Protein AF-L8G9B5-F1 (afdb_monomer)

Radius of gyration: 18.02 Å; Cα contacts (8 Å, |Δi|>4): 176; chains: 1; bounding box: 50×33×43 Å

pLDDT: mean 83.53, std 11.85, range [49.53, 98.12]

Sequence (152 aa):
MSAIGAAGLQLYNYGQTVSMVFFTDSWKPTSFYDRVKENRTIGVHTLVLLDIKVKEQSLENMARGRLIYEPPRYMTVGQCAEQMLESEEIRGEGAYGPESLAVGAARVGARGETLVLLGRRTHELEHVFVREFALDRGRWDEVWKRDYEGKT

InterPro domains:
  IPR004551 Diphthine synthase [PTHR10882] (1-117)
  IPR004551 Diphthine synthase [TIGR00522] (1-115)
  IPR014776 Tetrapyrrole methylase, subdomain 2 [G3DSA:3.30.950.10] (1-117)
  IPR035996 Tetrapyrrole methylase superfamily [SSF53790] (2-117)

Organism: Pseudogymnoascus destructans (strain ATCC MYA-4855 / 20631-21) (NCBI:txid658429)

Foldseek 3Di:
DPLCCVVVDDPVQEFDEEEDEDDDPVDQDLPVLVRLLVSVVVPGDYHYHYDKDDQDDPPVCVVVVHSDGDHIDTDFPVSVVVSVQVSCVVVVPCSDHQQDWDWGWDPRPDPPTDIDIHHQEDDVVRLVVVLVVDPDNVVSVVCCVVRYPPDD

Secondary structure (DSSP, 8-state):
--GGGGGS--GGGB---EEE---BTTB---HHHHHHHHHHHTT-B--EEEPEE-SPBPHHHHHTT---BPPPEE--HHHHHHHHHHHHHHH-S-S--TT--EEEEESTTSTT-EEEEE-S---HHHHHHHHHH-S-HHHHHHHHHHHTTT--

Mean predicted aligned error: 9.1 Å

Solvent-accessible surface area (backbone atoms only — not comparable to full-atom values): 9285 Å² total; per-residue (Å²): 123,70,66,65,43,78,73,74,51,64,69,88,46,49,44,67,70,40,64,47,70,83,69,50,100,91,46,75,86,57,78,46,51,61,49,49,32,52,21,51,75,76,72,27,42,65,53,72,44,68,34,73,47,68,68,47,55,48,73,68,32,55,76,68,72,43,95,52,60,45,78,71,43,69,59,48,63,66,61,52,51,52,52,46,50,52,42,39,71,73,66,66,76,74,69,64,54,92,68,43,71,46,75,40,77,40,58,74,91,46,101,73,47,44,78,43,84,44,52,52,64,70,54,72,70,54,50,58,54,51,48,75,72,41,95,50,47,68,62,48,50,52,50,38,58,74,64,34,62,93,48,128

Structure (mmCIF, N/CA/C/O backbone):
data_AF-L8G9B5-F1
#
_entry.id   AF-L8G9B5-F1
#
loop_
_atom_site.group_PDB
_atom_site.id
_atom_site.type_symb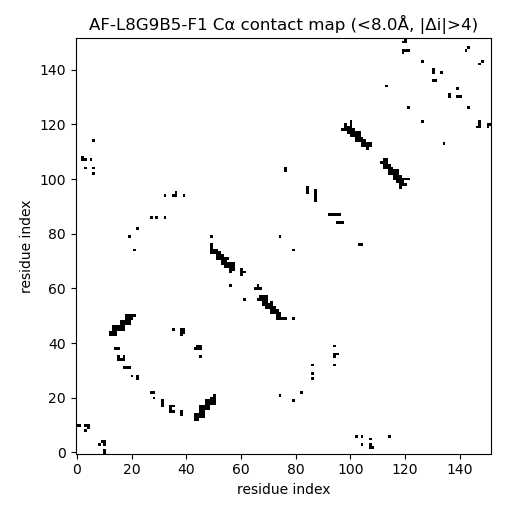ol
_atom_site.label_atom_id
_atom_site.label_alt_id
_atom_site.label_comp_id
_atom_site.label_asym_id
_atom_site.label_entity_id
_atom_site.label_seq_id
_atom_site.pdbx_PDB_ins_code
_atom_site.Cartn_x
_atom_site.Cartn_y
_atom_site.Cartn_z
_atom_site.occupancy
_atom_site.B_iso_or_equiv
_atom_site.auth_seq_id
_atom_site.auth_comp_id
_atom_site.auth_asym_id
_atom_site.auth_atom_id
_atom_site.pdbx_PDB_model_num
ATOM 1 N N . MET A 1 1 ? -6.193 11.987 -5.951 1.00 61.91 1 MET A N 1
ATOM 2 C CA . MET A 1 1 ? -6.704 11.072 -4.906 1.00 61.91 1 MET A CA 1
ATOM 3 C C . MET A 1 1 ? -8.180 10.691 -5.094 1.00 61.91 1 MET A C 1
ATOM 5 O O . MET A 1 1 ? -8.747 10.096 -4.199 1.00 61.91 1 MET A O 1
ATOM 9 N N . SER A 1 2 ? -8.827 10.975 -6.231 1.00 70.56 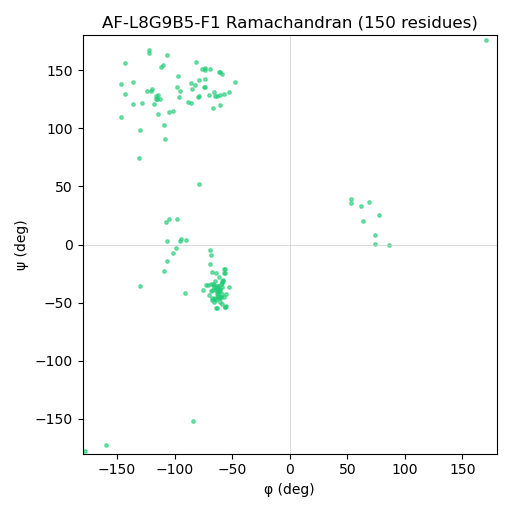2 SER A N 1
ATOM 10 C CA . SER A 1 2 ? -10.274 10.736 -6.389 1.00 70.56 2 SER A CA 1
ATOM 11 C C . SER A 1 2 ? -10.648 9.262 -6.577 1.00 70.56 2 SER A C 1
ATOM 13 O O . SER A 1 2 ? -11.633 8.811 -6.007 1.00 70.56 2 SER A O 1
ATOM 15 N N . ALA A 1 3 ? -9.853 8.498 -7.331 1.00 80.12 3 ALA A N 1
ATOM 16 C CA . ALA A 1 3 ? -10.191 7.116 -7.680 1.00 80.12 3 ALA A CA 1
ATOM 17 C C . ALA A 1 3 ? -10.225 6.166 -6.467 1.00 80.12 3 ALA A C 1
ATOM 19 O O . ALA A 1 3 ? -11.085 5.297 -6.399 1.00 80.12 3 ALA A O 1
ATOM 20 N N . ILE A 1 4 ? -9.353 6.366 -5.467 1.00 84.69 4 ILE A N 1
ATOM 21 C CA . ILE A 1 4 ? -9.336 5.520 -4.258 1.00 84.69 4 ILE A CA 1
ATOM 22 C C . ILE A 1 4 ? -10.576 5.714 -3.374 1.00 84.69 4 ILE A C 1
ATOM 24 O O . ILE A 1 4 ? -10.813 4.909 -2.482 1.00 84.69 4 ILE A O 1
ATOM 28 N N . GLY A 1 5 ? -11.417 6.716 -3.661 1.00 79.56 5 GLY A N 1
ATOM 29 C CA . GLY A 1 5 ? -12.735 6.845 -3.038 1.00 79.56 5 GLY A CA 1
ATOM 30 C C . GLY A 1 5 ? -13.619 5.610 -3.252 1.00 79.56 5 GLY A C 1
ATOM 31 O O . GLY A 1 5 ? -14.508 5.360 -2.446 1.00 79.56 5 GLY A O 1
ATOM 32 N N . ALA A 1 6 ? -13.324 4.785 -4.266 1.00 81.12 6 ALA A N 1
ATOM 33 C CA . ALA A 1 6 ? -13.944 3.475 -4.457 1.00 81.12 6 ALA A CA 1
ATOM 34 C C . ALA A 1 6 ? -13.772 2.531 -3.249 1.00 81.12 6 ALA A C 1
ATOM 36 O O . ALA A 1 6 ? -14.606 1.659 -3.036 1.00 81.12 6 ALA A O 1
ATOM 37 N N . ALA A 1 7 ? -12.744 2.732 -2.413 1.00 80.81 7 ALA A N 1
ATOM 38 C CA . ALA A 1 7 ? -12.551 1.984 -1.170 1.00 80.81 7 ALA A CA 1
ATOM 39 C C . ALA A 1 7 ? -13.593 2.300 -0.079 1.00 80.81 7 ALA A C 1
ATOM 41 O O . ALA A 1 7 ? -13.548 1.696 0.988 1.0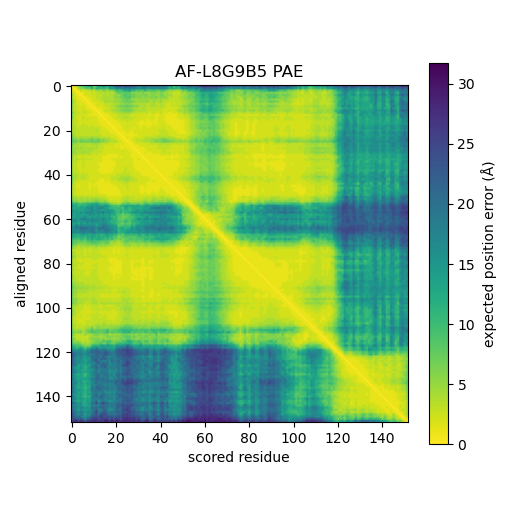0 80.81 7 ALA A O 1
ATOM 42 N N . GLY A 1 8 ? -14.492 3.269 -0.299 1.00 78.88 8 GLY A N 1
ATOM 43 C CA . GLY A 1 8 ? -15.481 3.706 0.692 1.00 78.88 8 GLY A CA 1
ATOM 44 C C . GLY A 1 8 ? -14.894 4.543 1.834 1.00 78.88 8 GLY A C 1
ATOM 45 O O . GLY A 1 8 ? -15.626 4.985 2.714 1.00 78.88 8 GLY A O 1
ATOM 46 N N . LEU A 1 9 ? -13.582 4.798 1.813 1.00 79.50 9 LEU A N 1
ATOM 47 C CA . LEU A 1 9 ? -12.891 5.633 2.789 1.00 79.50 9 LEU A CA 1
ATOM 48 C C . LEU A 1 9 ? -13.039 7.115 2.437 1.00 79.50 9 LEU A C 1
ATOM 50 O O . LEU A 1 9 ? -12.898 7.528 1.282 1.00 79.50 9 LEU A O 1
ATOM 54 N N . GLN A 1 10 ? -13.297 7.940 3.451 1.00 78.56 10 GLN A N 1
ATOM 55 C CA . GLN A 1 10 ? -13.503 9.371 3.265 1.00 78.56 10 GLN A CA 1
ATOM 56 C C . GLN A 1 10 ? -12.207 10.050 2.802 1.00 78.56 10 GLN A C 1
ATOM 58 O O . GLN A 1 10 ? -11.222 10.103 3.534 1.00 78.56 10 GLN A O 1
ATOM 63 N N . LEU A 1 11 ? -12.227 10.636 1.601 1.00 83.19 11 LEU A N 1
ATOM 64 C CA . LEU A 1 11 ? -11.045 11.249 0.975 1.00 83.19 11 LEU A CA 1
ATOM 65 C C . LEU A 1 11 ? -10.408 12.372 1.808 1.00 83.19 11 LEU A C 1
ATOM 67 O O . LEU A 1 11 ? -9.196 12.548 1.769 1.00 83.19 11 LEU A O 1
ATOM 71 N N . TYR A 1 12 ? -11.210 13.110 2.579 1.00 85.25 12 TYR A N 1
ATOM 72 C CA . TYR A 1 12 ? -10.724 14.169 3.473 1.00 85.25 12 TYR A CA 1
ATOM 73 C C . TYR A 1 12 ? -9.924 13.641 4.670 1.00 85.25 12 TYR A C 1
ATOM 75 O O . TYR A 1 12 ? -9.184 14.403 5.281 1.00 85.25 12 TYR A O 1
ATOM 83 N N . ASN A 1 13 ? -10.044 12.347 4.977 1.00 86.31 13 ASN A N 1
ATOM 84 C CA . ASN A 1 13 ? -9.326 11.688 6.064 1.00 86.31 13 ASN A CA 1
ATOM 85 C C . ASN A 1 13 ? -8.079 10.957 5.555 1.00 86.31 13 ASN A C 1
ATOM 87 O O . ASN A 1 13 ? -7.623 10.028 6.208 1.00 86.31 13 ASN A O 1
ATOM 91 N N . TYR A 1 14 ? -7.529 11.328 4.395 1.00 91.44 14 TYR A N 1
ATOM 92 C CA . TYR A 1 14 ? -6.219 10.856 3.947 1.00 91.44 14 TYR A CA 1
ATOM 93 C C . TYR A 1 14 ? -5.136 11.876 4.300 1.00 91.44 14 TYR A C 1
ATOM 95 O O . TYR A 1 14 ? -5.237 13.051 3.951 1.00 91.44 14 TYR A O 1
ATOM 103 N N . GLY A 1 15 ? -4.089 11.405 4.974 1.00 94.25 15 GLY A N 1
ATOM 104 C CA . GLY A 1 15 ? -2.893 12.182 5.271 1.00 94.25 15 GLY A CA 1
ATOM 105 C C . GLY A 1 15 ? -1.890 12.176 4.121 1.00 94.25 15 GLY A C 1
ATOM 106 O O . GLY A 1 15 ? -2.234 12.029 2.943 1.00 94.25 15 GLY A O 1
ATOM 107 N N . GLN A 1 16 ? -0.609 12.321 4.460 1.00 95.88 16 GLN A N 1
ATOM 108 C CA . GLN A 1 16 ? 0.448 12.349 3.455 1.00 95.88 16 GLN A CA 1
ATOM 109 C C . GLN A 1 16 ? 0.526 11.005 2.711 1.00 95.88 16 GLN A C 1
ATOM 111 O O . GLN A 1 16 ? 0.633 9.944 3.321 1.00 95.88 16 GLN A O 1
ATOM 116 N N . THR A 1 17 ? 0.488 11.055 1.379 1.00 96.81 17 THR A N 1
ATOM 117 C CA . THR A 1 17 ? 0.702 9.883 0.516 1.00 96.81 17 THR A CA 1
ATOM 118 C C . THR A 1 17 ? 2.179 9.496 0.512 1.00 96.81 17 THR A C 1
ATOM 120 O O . THR A 1 17 ? 3.052 10.367 0.488 1.00 96.81 17 THR A O 1
ATOM 123 N N . VAL A 1 18 ? 2.460 8.195 0.493 1.00 97.69 18 VAL A N 1
ATOM 124 C CA . VAL A 1 18 ? 3.823 7.647 0.443 1.00 97.69 18 VAL A CA 1
ATOM 125 C C . VAL A 1 18 ? 4.009 6.749 -0.775 1.00 97.69 18 VAL A C 1
ATOM 127 O O . VAL A 1 18 ? 3.038 6.337 -1.406 1.00 97.69 18 VAL A O 1
ATOM 130 N N . SER A 1 19 ? 5.261 6.449 -1.116 1.00 96.56 19 SER A N 1
ATOM 131 C CA . SER A 1 19 ? 5.606 5.490 -2.170 1.00 96.56 19 SER A CA 1
ATOM 132 C C . SER A 1 19 ? 6.440 4.354 -1.588 1.00 96.56 19 SER A C 1
ATOM 134 O O . SER A 1 19 ? 7.401 4.608 -0.864 1.00 96.56 19 SER A O 1
ATOM 136 N N . MET A 1 20 ? 6.062 3.120 -1.908 1.00 96.44 20 MET A N 1
ATOM 137 C CA . MET A 1 20 ? 6.830 1.913 -1.624 1.00 96.44 20 MET A CA 1
ATOM 138 C C . MET A 1 20 ? 7.665 1.564 -2.855 1.00 96.44 20 MET A C 1
ATOM 140 O O . MET A 1 20 ? 7.133 1.536 -3.961 1.00 96.44 20 MET A O 1
ATOM 144 N N . VAL A 1 21 ? 8.950 1.280 -2.657 1.00 95.06 21 VAL A N 1
ATOM 145 C CA . VAL A 1 21 ? 9.887 0.857 -3.712 1.00 95.06 21 VAL A CA 1
ATOM 146 C C . VAL A 1 21 ? 10.261 -0.605 -3.527 1.00 95.06 21 VAL A C 1
ATOM 148 O O . VAL A 1 21 ? 10.206 -1.098 -2.403 1.00 95.06 21 VAL A O 1
ATOM 151 N N . PHE A 1 22 ? 10.653 -1.312 -4.587 1.00 94.38 22 PHE A N 1
ATOM 152 C CA . PHE A 1 22 ? 11.158 -2.680 -4.426 1.00 94.38 22 PHE A CA 1
ATOM 153 C C . PHE A 1 22 ? 12.403 -2.711 -3.536 1.00 94.38 22 PHE A C 1
ATOM 155 O O . PHE A 1 22 ? 13.379 -2.004 -3.796 1.00 94.38 22 PHE A O 1
ATOM 162 N N . PHE A 1 23 ? 12.381 -3.573 -2.525 1.00 95.19 23 PHE A N 1
ATOM 163 C CA . PHE A 1 23 ? 13.562 -3.877 -1.731 1.00 95.19 23 PHE A CA 1
ATOM 164 C C . PHE A 1 23 ? 14.538 -4.746 -2.520 1.00 95.19 23 PHE A C 1
ATOM 166 O O . PHE A 1 23 ? 14.158 -5.537 -3.389 1.00 95.19 23 PHE A O 1
ATOM 173 N N . THR A 1 24 ? 15.816 -4.585 -2.203 1.00 91.81 24 THR A N 1
ATOM 174 C CA . THR A 1 24 ? 16.884 -5.497 -2.606 1.00 91.81 24 THR A CA 1
ATOM 175 C C . THR A 1 24 ? 17.596 -6.007 -1.358 1.00 91.81 24 THR A C 1
ATOM 177 O O . THR A 1 24 ? 17.438 -5.455 -0.268 1.00 91.81 24 THR A O 1
ATOM 180 N N . ASP A 1 25 ? 18.424 -7.039 -1.507 1.00 88.94 25 ASP A N 1
ATOM 181 C CA . ASP A 1 25 ? 19.176 -7.604 -0.381 1.00 88.94 25 ASP A CA 1
ATOM 182 C C . ASP A 1 25 ? 20.078 -6.568 0.310 1.00 88.94 25 ASP A C 1
ATOM 184 O O . ASP A 1 25 ? 20.284 -6.626 1.520 1.00 88.94 25 ASP A O 1
ATOM 188 N N . SER A 1 26 ? 20.589 -5.597 -0.451 1.00 92.31 26 SER A N 1
ATOM 189 C CA . SER A 1 26 ? 21.502 -4.556 0.028 1.00 92.31 26 SER A CA 1
ATOM 190 C C . SER A 1 26 ? 20.843 -3.197 0.274 1.00 92.31 26 SER A C 1
ATOM 192 O O . SER A 1 26 ? 21.503 -2.296 0.793 1.00 92.31 26 SER A O 1
ATOM 194 N N . TRP A 1 27 ? 19.571 -3.011 -0.094 1.00 93.44 27 TRP A N 1
ATOM 195 C CA . TRP A 1 27 ? 18.896 -1.719 0.007 1.00 93.44 27 TRP A CA 1
ATOM 196 C C . TRP A 1 27 ? 17.407 -1.866 0.333 1.00 93.44 27 TRP A C 1
ATOM 198 O O . TRP A 1 27 ? 16.600 -2.293 -0.495 1.00 93.44 27 TRP A O 1
ATOM 208 N N . LYS A 1 28 ? 17.052 -1.469 1.560 1.00 96.56 28 LYS A N 1
ATOM 209 C CA . LYS A 1 28 ? 15.705 -1.578 2.141 1.00 96.56 28 LYS A CA 1
ATOM 210 C C . LYS A 1 28 ? 15.289 -0.236 2.752 1.00 96.56 28 LYS A C 1
ATOM 212 O O . LYS A 1 28 ? 15.396 -0.043 3.962 1.00 96.56 28 LYS A O 1
ATOM 217 N N . PRO A 1 29 ? 14.942 0.765 1.926 1.00 95.81 29 PRO A N 1
ATOM 218 C CA . PRO A 1 29 ? 14.647 2.106 2.414 1.00 95.81 29 PRO A CA 1
ATOM 219 C C . PRO A 1 29 ? 13.331 2.129 3.198 1.00 95.81 29 PRO A C 1
ATOM 221 O O . PRO A 1 29 ? 12.284 1.744 2.689 1.00 95.81 29 PRO A O 1
ATOM 224 N N . THR A 1 30 ? 13.360 2.680 4.409 1.00 96.75 30 THR A N 1
ATOM 225 C CA . THR A 1 30 ? 12.179 2.779 5.285 1.00 96.75 30 THR A CA 1
ATOM 226 C C . THR A 1 30 ? 11.648 4.212 5.402 1.00 96.75 30 THR A C 1
ATOM 228 O O . THR A 1 30 ? 10.978 4.538 6.374 1.00 96.75 30 THR A O 1
ATOM 231 N N . SER A 1 31 ? 11.980 5.122 4.482 1.00 95.19 31 SER A N 1
ATOM 232 C CA . SER A 1 31 ? 11.620 6.550 4.608 1.00 95.19 31 SER A CA 1
ATOM 233 C C . SER A 1 31 ? 10.107 6.805 4.592 1.00 95.19 31 SER A C 1
ATOM 235 O O . SER A 1 31 ? 9.634 7.790 5.152 1.00 95.19 31 SER A O 1
ATOM 237 N N . PHE A 1 32 ? 9.325 5.905 3.988 1.00 96.94 32 PHE A N 1
ATOM 238 C CA . PHE A 1 32 ? 7.863 5.958 4.023 1.00 96.94 32 PHE A CA 1
ATOM 239 C C . PHE A 1 32 ? 7.290 5.698 5.428 1.00 96.94 32 PHE A C 1
ATOM 241 O O . PHE A 1 32 ? 6.172 6.124 5.717 1.00 96.94 32 PHE A O 1
ATOM 248 N N . TYR A 1 33 ? 8.037 5.007 6.297 1.00 98.12 33 TYR A N 1
ATOM 249 C CA . TYR A 1 33 ? 7.578 4.539 7.605 1.00 98.12 33 TYR A CA 1
ATOM 250 C C . TYR A 1 33 ? 7.152 5.698 8.511 1.00 98.12 33 TYR A C 1
ATOM 252 O O . TYR A 1 33 ? 6.065 5.667 9.086 1.00 98.12 33 TYR A O 1
ATOM 260 N N . ASP A 1 34 ? 7.968 6.754 8.571 1.00 97.38 34 ASP A N 1
ATOM 261 C CA . ASP A 1 34 ? 7.724 7.920 9.428 1.00 97.38 34 ASP A CA 1
ATOM 262 C C . ASP A 1 34 ? 6.388 8.585 9.094 1.00 97.38 34 ASP A C 1
ATOM 264 O O . ASP A 1 34 ? 5.585 8.884 9.971 1.00 97.38 34 ASP A O 1
ATOM 268 N N . ARG A 1 35 ? 6.097 8.719 7.799 1.00 98.00 35 ARG A N 1
ATOM 269 C CA . ARG A 1 35 ? 4.854 9.310 7.292 1.00 98.00 35 ARG A CA 1
ATOM 270 C C . ARG A 1 35 ? 3.632 8.443 7.591 1.00 98.00 35 ARG A C 1
ATOM 272 O O . ARG A 1 35 ? 2.585 8.971 7.956 1.00 98.00 35 ARG A O 1
ATOM 279 N N . VAL A 1 36 ? 3.758 7.118 7.467 1.00 97.75 36 VAL A N 1
ATOM 280 C CA . VAL A 1 36 ? 2.684 6.179 7.839 1.00 97.75 36 VAL A CA 1
ATOM 281 C C . VAL A 1 36 ? 2.384 6.289 9.337 1.00 97.75 36 VAL A C 1
ATOM 283 O O . VAL A 1 36 ? 1.218 6.359 9.729 1.00 97.75 36 VAL A O 1
ATOM 286 N N . LYS A 1 37 ? 3.427 6.348 10.173 1.00 97.81 37 LYS A N 1
ATOM 287 C CA . LYS A 1 37 ? 3.300 6.490 11.627 1.00 97.81 37 LYS A CA 1
ATOM 288 C C . LYS A 1 37 ? 2.675 7.829 12.020 1.00 97.81 37 LYS A C 1
ATOM 290 O O . LYS A 1 37 ? 1.760 7.853 12.843 1.00 97.81 37 LYS A O 1
ATOM 295 N N . GLU A 1 38 ? 3.135 8.929 11.425 1.00 97.69 38 GLU A N 1
ATOM 296 C CA . GLU A 1 38 ? 2.580 10.275 11.616 1.00 97.69 38 GLU A CA 1
ATOM 297 C C . GLU A 1 38 ? 1.078 10.296 11.291 1.00 97.69 38 GLU A C 1
ATOM 299 O O . GLU A 1 38 ? 0.273 10.661 12.148 1.00 97.69 38 GLU A O 1
ATOM 304 N N . ASN A 1 39 ? 0.686 9.813 10.104 1.00 96.94 39 ASN A N 1
ATOM 305 C CA . ASN A 1 39 ? -0.718 9.721 9.693 1.00 96.94 39 ASN A CA 1
ATOM 306 C C . ASN A 1 39 ? -1.554 8.884 10.674 1.00 96.94 39 ASN A C 1
ATOM 308 O O . ASN A 1 39 ? -2.639 9.298 11.085 1.00 96.94 39 ASN A O 1
ATOM 312 N N . ARG A 1 40 ? -1.038 7.725 11.102 1.00 94.25 40 ARG A N 1
ATOM 313 C CA . ARG A 1 40 ? -1.732 6.867 12.070 1.00 94.25 40 ARG A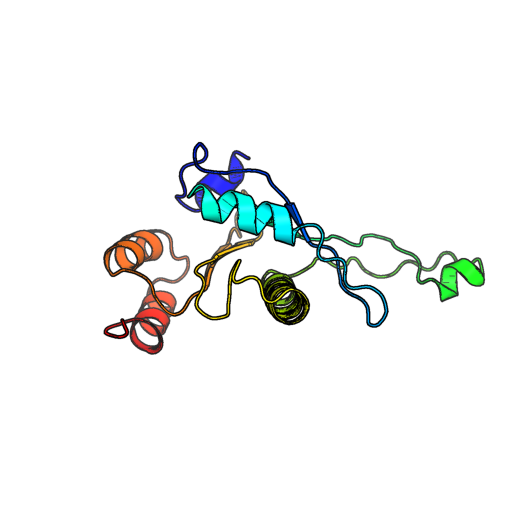 CA 1
ATOM 314 C C . ARG A 1 40 ? -1.918 7.557 13.420 1.00 94.25 40 ARG A C 1
ATOM 316 O O . ARG A 1 40 ? -2.979 7.425 14.022 1.00 94.25 40 ARG A O 1
ATOM 323 N N . THR A 1 41 ? -0.912 8.300 13.876 1.00 94.81 41 THR A N 1
ATOM 324 C CA . THR A 1 41 ? -0.926 9.006 15.168 1.00 94.81 41 THR A CA 1
ATOM 325 C C . THR A 1 41 ? -2.020 10.071 15.208 1.00 94.81 41 THR A C 1
ATOM 327 O O . THR A 1 41 ? -2.680 10.236 16.230 1.00 94.81 41 THR A O 1
AT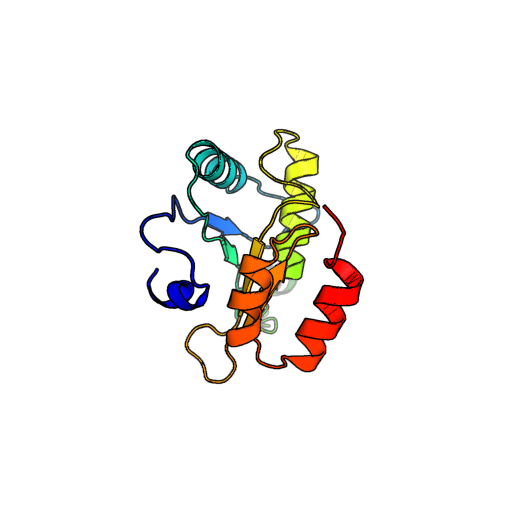OM 330 N N . ILE A 1 42 ? -2.253 10.761 14.089 1.00 93.56 42 ILE A N 1
ATOM 331 C CA . ILE A 1 42 ? -3.298 11.788 13.970 1.00 93.56 42 ILE A CA 1
ATOM 332 C C . ILE A 1 42 ? -4.652 11.231 13.491 1.00 93.56 42 ILE A C 1
ATOM 334 O O . ILE A 1 42 ? -5.587 11.999 13.284 1.00 93.56 42 ILE A O 1
ATOM 338 N N . GLY A 1 43 ? -4.774 9.909 13.319 1.00 89.81 43 GLY A N 1
ATOM 339 C CA . GLY A 1 43 ? -6.037 9.242 12.991 1.00 89.81 43 GLY A CA 1
ATOM 340 C C . GLY A 1 43 ? -6.482 9.357 11.529 1.00 89.81 43 GLY A C 1
ATOM 341 O O . GLY A 1 43 ? -7.677 9.258 11.259 1.00 89.81 43 GLY A O 1
ATOM 342 N N . VAL A 1 44 ? -5.555 9.557 10.586 1.00 92.38 44 VAL A N 1
ATOM 343 C CA . VAL A 1 44 ? -5.860 9.652 9.145 1.00 92.38 44 VAL A CA 1
ATOM 344 C C . VAL A 1 44 ? -5.311 8.457 8.359 1.00 92.38 44 VAL A C 1
ATOM 346 O O . VAL A 1 44 ? -4.325 7.820 8.730 1.00 92.38 44 VAL A O 1
ATOM 349 N N . HIS A 1 45 ? -5.957 8.141 7.240 1.00 92.75 45 HIS A N 1
ATOM 350 C CA . HIS A 1 45 ? -5.572 7.082 6.315 1.00 92.75 45 HIS A CA 1
ATOM 351 C C . HIS A 1 45 ? -4.282 7.428 5.565 1.00 92.75 45 HIS A C 1
ATOM 353 O O . HIS A 1 45 ? -4.007 8.589 5.262 1.00 92.75 45 HIS A O 1
ATOM 359 N N . THR A 1 46 ? -3.518 6.402 5.187 1.00 96.00 46 THR A N 1
ATOM 360 C CA . THR A 1 46 ? -2.348 6.561 4.313 1.00 96.00 46 THR A CA 1
ATOM 361 C C . THR A 1 46 ? -2.609 5.894 2.972 1.00 96.00 46 THR A C 1
ATOM 363 O O . THR A 1 46 ? -2.910 4.704 2.919 1.00 96.00 46 THR A O 1
ATOM 366 N N . LEU A 1 47 ? -2.457 6.645 1.880 1.00 95.88 47 LEU A N 1
ATOM 367 C CA . LEU A 1 47 ? -2.365 6.062 0.545 1.00 95.88 47 LEU A CA 1
ATOM 368 C C . LEU A 1 47 ? -0.907 5.670 0.280 1.00 95.88 47 LEU A C 1
ATOM 370 O O . LEU A 1 47 ? -0.020 6.524 0.321 1.00 95.88 47 LEU A O 1
ATOM 374 N N . VAL A 1 48 ? -0.673 4.388 0.002 1.00 96.62 48 VAL A N 1
ATOM 375 C CA . VAL A 1 48 ? 0.641 3.852 -0.374 1.00 96.62 48 VAL A CA 1
ATOM 376 C C . VAL A 1 48 ? 0.634 3.570 -1.873 1.00 96.62 48 VAL A C 1
ATOM 378 O O . VAL A 1 48 ? -0.113 2.716 -2.348 1.00 96.62 48 VAL A O 1
ATOM 381 N N . LEU A 1 49 ? 1.442 4.309 -2.629 1.00 96.19 49 LEU A N 1
ATOM 382 C CA . LEU A 1 49 ? 1.651 4.068 -4.055 1.00 96.19 49 LEU A CA 1
ATOM 383 C C . LEU A 1 49 ? 2.734 3.005 -4.235 1.00 96.19 49 LEU A C 1
ATOM 385 O O . LEU A 1 49 ? 3.770 3.063 -3.575 1.00 96.19 49 LEU A O 1
ATOM 389 N N . LEU A 1 50 ? 2.483 2.033 -5.109 1.00 95.19 50 LEU A N 1
ATOM 390 C CA . LEU A 1 50 ? 3.369 0.885 -5.297 1.00 95.19 50 LEU A CA 1
ATOM 391 C C . LEU A 1 50 ? 4.302 1.086 -6.490 1.00 95.19 50 LEU A C 1
ATOM 393 O O . LEU A 1 50 ? 3.904 1.665 -7.503 1.00 95.19 50 LEU A O 1
ATOM 397 N N . ASP A 1 51 ? 5.525 0.574 -6.360 1.00 93.19 51 ASP A N 1
ATOM 398 C CA . ASP A 1 51 ? 6.571 0.706 -7.370 1.00 93.19 51 ASP A CA 1
ATOM 399 C C . ASP A 1 51 ? 6.197 0.072 -8.714 1.00 93.19 51 ASP A C 1
ATOM 401 O O . ASP A 1 51 ? 5.530 -0.969 -8.792 1.00 93.19 51 ASP A O 1
ATOM 405 N N . ILE A 1 52 ? 6.712 0.670 -9.786 1.00 90.25 52 ILE A N 1
ATOM 406 C CA . ILE A 1 52 ? 6.578 0.173 -11.151 1.00 90.25 52 ILE A CA 1
ATOM 407 C C . ILE A 1 52 ? 7.931 0.294 -11.839 1.00 90.25 52 ILE A C 1
ATOM 409 O O . ILE A 1 52 ? 8.453 1.387 -12.040 1.00 90.25 52 ILE A O 1
ATOM 413 N N . LYS A 1 53 ? 8.452 -0.841 -12.293 1.00 85.06 53 LYS A N 1
ATOM 414 C CA . LYS A 1 53 ? 9.687 -0.943 -13.064 1.00 85.06 53 LYS A CA 1
ATOM 415 C C . LYS A 1 53 ? 9.351 -1.316 -14.496 1.00 85.06 53 LYS A C 1
ATOM 417 O O . LYS A 1 53 ? 9.027 -2.461 -14.794 1.00 85.06 53 LYS A O 1
ATOM 422 N N . VAL A 1 54 ? 9.391 -0.341 -15.395 1.00 80.06 54 VAL A N 1
ATOM 423 C CA . VAL A 1 54 ? 9.096 -0.522 -16.824 1.00 80.06 54 VAL A CA 1
ATOM 424 C C . VAL A 1 54 ? 10.338 -0.229 -17.643 1.00 80.06 54 VAL A C 1
ATOM 426 O O . VAL A 1 54 ? 10.900 0.855 -17.534 1.00 80.06 54 VAL A O 1
ATOM 429 N N . LYS A 1 55 ? 10.718 -1.169 -18.517 1.00 69.81 55 LYS A N 1
ATOM 430 C CA . LYS A 1 55 ? 11.851 -1.014 -19.443 1.00 69.81 55 LYS A CA 1
ATOM 431 C C . LYS A 1 55 ? 13.157 -0.626 -18.733 1.00 69.81 55 LYS A C 1
ATOM 433 O O . LYS A 1 55 ? 13.926 0.182 -19.250 1.00 69.81 55 LYS A O 1
ATOM 438 N N . GLU A 1 56 ? 13.418 -1.195 -17.562 1.00 75.06 56 GLU A N 1
ATOM 439 C CA . GLU A 1 56 ? 14.728 -1.059 -16.925 1.00 75.06 56 GLU A CA 1
ATOM 440 C C . GLU A 1 56 ? 15.720 -2.032 -17.582 1.00 75.06 56 GLU A C 1
ATOM 442 O O . GLU A 1 56 ? 15.363 -3.147 -17.971 1.00 75.06 56 GLU A O 1
ATOM 447 N N . GLN A 1 57 ? 16.966 -1.591 -17.754 1.00 67.12 57 GLN A N 1
ATOM 448 C CA . GLN A 1 57 ? 18.072 -2.485 -18.097 1.00 67.12 57 GLN A CA 1
ATOM 449 C C . GLN A 1 57 ? 18.623 -3.066 -16.800 1.00 67.12 57 GLN A C 1
ATOM 451 O O . GLN A 1 57 ? 18.793 -2.334 -15.823 1.00 67.12 57 GLN A O 1
ATOM 456 N N . SER A 1 58 ? 18.955 -4.357 -16.791 1.00 72.38 58 SER A N 1
ATOM 457 C CA . SER A 1 58 ? 19.720 -4.910 -15.674 1.00 72.38 58 SER A CA 1
ATOM 458 C C . SER A 1 58 ? 21.069 -4.190 -15.564 1.00 72.38 58 SER A C 1
ATOM 460 O O . SER A 1 58 ? 21.646 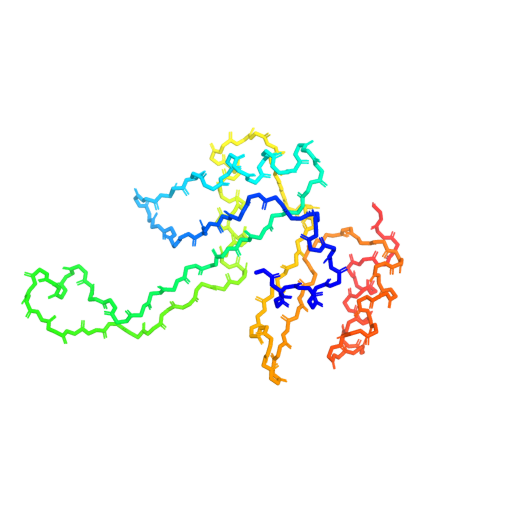-3.772 -16.575 1.00 72.38 58 SER A O 1
ATOM 462 N N . LEU A 1 59 ? 21.594 -4.062 -14.342 1.00 73.94 59 LEU A N 1
ATOM 463 C CA . LEU A 1 59 ? 22.913 -3.460 -14.100 1.00 73.94 59 LEU A CA 1
ATOM 464 C C . LEU A 1 59 ? 23.999 -4.119 -14.963 1.00 73.94 59 LEU A C 1
ATOM 466 O O . LEU A 1 59 ? 24.877 -3.441 -15.488 1.00 73.94 59 LEU A O 1
ATOM 470 N N . GLU A 1 60 ? 23.898 -5.433 -15.169 1.00 77.75 60 GLU A N 1
ATOM 471 C CA . GLU A 1 60 ? 24.799 -6.191 -16.034 1.00 77.75 60 GLU A CA 1
ATOM 472 C C . GLU A 1 60 ? 24.675 -5.789 -17.513 1.00 77.75 60 GLU A C 1
ATOM 474 O O . GLU A 1 60 ? 25.688 -5.565 -18.180 1.00 77.75 60 GLU A O 1
ATOM 479 N N . ASN A 1 61 ? 23.450 -5.677 -18.035 1.00 79.56 61 ASN A N 1
ATOM 480 C CA . ASN A 1 61 ? 23.216 -5.275 -19.422 1.00 79.56 61 ASN A CA 1
ATOM 481 C C . ASN A 1 61 ? 23.673 -3.833 -19.667 1.00 79.56 61 ASN A C 1
ATOM 483 O O . ASN A 1 61 ? 24.309 -3.569 -20.687 1.00 79.56 61 ASN A O 1
ATOM 487 N N . MET A 1 62 ? 23.449 -2.937 -18.703 1.00 77.19 62 MET A N 1
ATOM 488 C CA . MET A 1 62 ? 23.922 -1.553 -18.749 1.00 77.19 62 MET A CA 1
ATOM 489 C C . MET A 1 62 ? 25.454 -1.479 -18.735 1.00 77.19 62 MET A C 1
ATOM 491 O O . MET A 1 62 ? 26.045 -0.829 -19.596 1.00 77.19 62 MET A O 1
ATOM 495 N N . ALA A 1 63 ? 26.110 -2.212 -17.828 1.00 80.75 63 ALA A N 1
ATOM 496 C CA . ALA A 1 63 ? 27.571 -2.275 -17.744 1.00 80.75 63 ALA A CA 1
ATOM 497 C C . ALA A 1 63 ? 28.220 -2.839 -19.022 1.00 80.75 63 ALA A C 1
ATOM 499 O O . ALA A 1 63 ? 29.350 -2.489 -19.355 1.00 80.75 63 ALA A O 1
ATOM 500 N N . ARG A 1 64 ? 27.503 -3.700 -19.757 1.00 84.00 64 ARG A N 1
ATOM 501 C CA . ARG A 1 64 ? 27.946 -4.295 -21.030 1.00 84.00 64 ARG A CA 1
ATOM 502 C C . ARG A 1 64 ? 27.460 -3.534 -22.271 1.00 84.00 64 ARG A C 1
ATOM 504 O O . ARG A 1 64 ? 27.675 -4.018 -23.381 1.00 84.00 64 ARG A O 1
ATOM 511 N N . GLY A 1 65 ? 26.784 -2.392 -22.111 1.00 80.75 65 GLY A N 1
ATOM 512 C CA . GLY A 1 65 ? 26.244 -1.592 -23.219 1.00 80.75 65 GLY A CA 1
ATOM 513 C C . GLY A 1 65 ? 25.159 -2.298 -24.044 1.00 80.75 65 GLY A C 1
ATOM 514 O O . GLY A 1 65 ? 24.924 -1.941 -25.198 1.00 80.75 65 GLY A O 1
ATOM 515 N N . ARG A 1 66 ? 24.511 -3.330 -23.492 1.00 77.94 66 ARG A N 1
ATOM 516 C CA . ARG A 1 66 ? 23.465 -4.106 -24.167 1.00 77.94 66 ARG A CA 1
ATOM 517 C C . ARG A 1 66 ? 22.107 -3.454 -23.937 1.00 77.94 66 ARG A C 1
ATOM 519 O O . ARG A 1 66 ? 21.653 -3.338 -22.803 1.00 77.94 66 ARG A O 1
ATOM 526 N N . LEU A 1 67 ? 21.412 -3.111 -25.021 1.00 77.50 67 LEU A N 1
ATOM 527 C CA . LEU A 1 67 ? 20.051 -2.559 -24.988 1.00 77.50 67 LEU A CA 1
ATOM 528 C C . LEU A 1 67 ? 18.990 -3.655 -24.772 1.00 77.50 67 LEU A C 1
ATOM 530 O O . LEU A 1 67 ? 18.044 -3.785 -25.545 1.00 77.50 67 LEU A O 1
ATOM 534 N N . ILE A 1 68 ? 19.177 -4.476 -23.738 1.00 77.50 68 ILE A N 1
ATOM 535 C CA . ILE A 1 68 ? 18.245 -5.538 -23.354 1.00 77.50 68 ILE A CA 1
ATOM 536 C C . ILE A 1 68 ? 17.434 -5.037 -22.163 1.00 77.50 68 ILE A C 1
ATOM 538 O O . ILE A 1 68 ? 17.977 -4.788 -21.086 1.00 77.50 68 ILE A O 1
ATOM 542 N N . TYR A 1 69 ? 16.133 -4.883 -22.385 1.00 77.69 69 TYR A N 1
ATOM 543 C CA . TYR A 1 69 ? 15.184 -4.392 -21.395 1.00 77.69 69 TYR A CA 1
ATOM 544 C C . TYR A 1 69 ? 14.465 -5.555 -20.731 1.00 77.69 69 TYR A C 1
ATOM 546 O O . TYR A 1 69 ? 14.010 -6.479 -21.409 1.00 77.69 69 TYR A O 1
ATOM 554 N N . GLU A 1 70 ? 14.338 -5.490 -19.413 1.00 76.50 70 GLU A N 1
ATOM 555 C CA . GLU A 1 70 ? 13.562 -6.469 -18.669 1.00 76.50 70 GLU A CA 1
ATOM 556 C C . GLU A 1 70 ? 12.053 -6.259 -18.875 1.00 76.50 70 GLU A C 1
ATOM 558 O O . GLU A 1 70 ? 11.599 -5.137 -19.154 1.00 76.50 70 GLU A O 1
ATOM 563 N N . PRO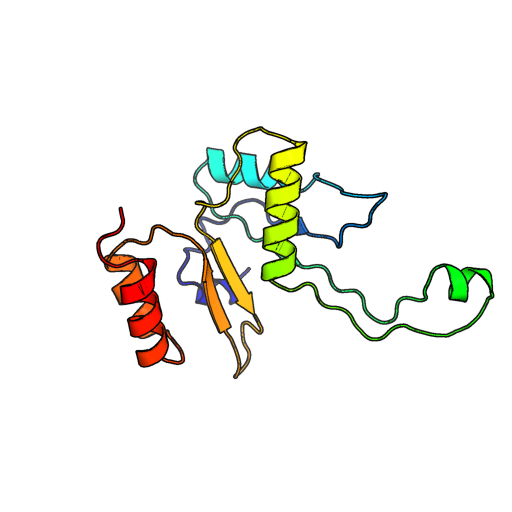 A 1 71 ? 11.253 -7.335 -18.761 1.00 80.94 71 PRO A N 1
ATOM 564 C CA . PRO A 1 71 ? 9.805 -7.216 -18.789 1.00 80.94 71 PRO A CA 1
ATOM 565 C C . PRO A 1 71 ? 9.309 -6.288 -17.664 1.00 80.94 71 PRO A C 1
ATOM 567 O O . PRO A 1 71 ? 9.892 -6.268 -16.577 1.00 80.94 71 PRO A O 1
ATOM 570 N N . PRO A 1 72 ? 8.215 -5.537 -17.889 1.00 85.19 72 PRO A N 1
ATOM 571 C CA . PRO A 1 72 ? 7.609 -4.698 -16.865 1.00 85.19 72 PRO A CA 1
ATOM 572 C C . PRO A 1 72 ? 7.293 -5.460 -15.575 1.00 85.19 72 PRO A C 1
ATOM 574 O O . PRO A 1 72 ? 6.639 -6.503 -15.598 1.00 85.19 72 PRO A O 1
ATOM 577 N N . ARG A 1 73 ? 7.696 -4.888 -14.445 1.00 86.31 73 ARG A N 1
ATOM 578 C CA . ARG A 1 73 ? 7.396 -5.366 -13.097 1.00 86.31 73 ARG A CA 1
ATOM 579 C C . ARG A 1 73 ? 6.554 -4.336 -12.365 1.00 86.31 73 ARG A C 1
ATOM 581 O O . ARG A 1 73 ? 6.951 -3.185 -12.226 1.00 86.31 73 ARG A O 1
ATOM 588 N N . TYR A 1 74 ? 5.414 -4.775 -11.856 1.00 89.56 74 TYR A N 1
ATOM 589 C CA . TYR A 1 74 ? 4.528 -3.975 -11.018 1.00 89.56 74 TYR A CA 1
ATOM 590 C C . TYR A 1 74 ? 4.517 -4.608 -9.638 1.00 89.56 74 TYR A C 1
ATOM 592 O O . TYR A 1 74 ? 4.324 -5.821 -9.526 1.00 89.56 74 TYR A O 1
ATOM 600 N N . MET A 1 75 ? 4.749 -3.815 -8.600 1.00 92.06 75 MET A N 1
ATOM 601 C CA . MET A 1 75 ? 4.675 -4.319 -7.238 1.00 92.06 75 MET A CA 1
ATOM 602 C C . MET A 1 75 ? 3.234 -4.719 -6.912 1.00 92.06 75 MET A C 1
ATOM 604 O O . MET A 1 75 ? 2.283 -3.973 -7.151 1.00 92.06 75 MET A O 1
ATOM 608 N N . THR A 1 76 ? 3.076 -5.923 -6.370 1.00 88.31 76 THR A N 1
ATOM 609 C CA . THR A 1 76 ? 1.780 -6.401 -5.886 1.00 88.31 76 THR A CA 1
ATOM 610 C C . THR A 1 76 ? 1.491 -5.860 -4.488 1.00 88.31 76 THR A C 1
ATOM 612 O O . THR A 1 76 ? 2.401 -5.554 -3.718 1.00 88.31 76 THR A O 1
ATOM 615 N N . VAL A 1 77 ? 0.209 -5.804 -4.120 1.00 88.06 77 VAL A N 1
ATOM 616 C CA . VAL A 1 77 ? -0.204 -5.452 -2.750 1.00 88.06 77 VAL A CA 1
ATOM 617 C C . VAL A 1 77 ? 0.384 -6.408 -1.703 1.00 88.06 77 VAL A C 1
ATOM 619 O O . VAL A 1 77 ? 0.724 -5.964 -0.613 1.00 88.06 77 VAL A O 1
ATOM 622 N N . GLY A 1 78 ? 0.564 -7.690 -2.048 1.00 84.62 78 GLY A N 1
ATOM 623 C CA . GLY A 1 78 ? 1.176 -8.691 -1.168 1.00 84.62 78 GLY A CA 1
ATOM 624 C C . GLY A 1 78 ? 2.647 -8.393 -0.885 1.00 84.62 78 GLY A C 1
ATOM 625 O O . GLY A 1 78 ? 3.032 -8.297 0.272 1.00 84.62 78 GLY A O 1
ATOM 626 N N . GLN A 1 79 ? 3.435 -8.121 -1.929 1.00 87.62 79 GLN A N 1
ATOM 627 C CA . GLN A 1 79 ? 4.841 -7.720 -1.775 1.00 87.62 79 GLN A CA 1
ATOM 628 C C . GLN A 1 79 ? 4.987 -6.428 -0.967 1.00 87.62 79 GLN A C 1
ATOM 630 O O . GLN A 1 79 ? 5.882 -6.311 -0.137 1.00 87.62 79 GLN A O 1
ATOM 635 N N . CYS A 1 80 ? 4.098 -5.453 -1.184 1.00 93.94 80 CYS A N 1
ATOM 636 C CA . CYS A 1 80 ? 4.087 -4.243 -0.368 1.00 93.94 80 CYS A CA 1
ATOM 637 C C . CYS A 1 80 ? 3.832 -4.566 1.109 1.00 93.94 80 CYS A C 1
ATOM 639 O O . CYS A 1 80 ? 4.520 -4.024 1.968 1.00 93.94 80 CYS A O 1
ATOM 641 N N . ALA A 1 81 ? 2.861 -5.432 1.413 1.00 90.38 81 ALA A N 1
ATOM 642 C CA . ALA A 1 81 ? 2.555 -5.823 2.786 1.00 90.38 81 ALA A CA 1
ATOM 643 C C . ALA A 1 81 ? 3.740 -6.544 3.452 1.00 90.38 81 ALA A C 1
ATOM 645 O O . ALA A 1 81 ? 4.079 -6.222 4.587 1.00 90.38 81 ALA A O 1
ATOM 646 N N . GLU A 1 82 ? 4.411 -7.448 2.733 1.00 90.94 82 GLU A N 1
ATOM 647 C CA . GLU A 1 82 ? 5.632 -8.124 3.196 1.00 90.94 82 GLU A CA 1
ATOM 648 C C . GLU A 1 82 ? 6.746 -7.118 3.517 1.00 90.94 82 GLU A C 1
ATOM 650 O O . GLU A 1 82 ? 7.266 -7.115 4.630 1.00 90.94 82 GLU A O 1
ATOM 655 N N . GLN A 1 83 ? 7.054 -6.199 2.594 1.00 96.44 83 GLN A N 1
ATOM 656 C CA . GLN A 1 83 ? 8.082 -5.174 2.811 1.00 96.44 83 GLN A CA 1
ATOM 657 C C . GLN A 1 83 ? 7.721 -4.184 3.928 1.00 96.44 83 GLN A C 1
ATOM 659 O O . GLN A 1 83 ? 8.608 -3.650 4.598 1.00 96.44 83 GLN A O 1
ATOM 664 N N . MET A 1 84 ? 6.428 -3.907 4.132 1.00 95.25 84 MET A N 1
ATOM 665 C CA . MET A 1 84 ? 5.979 -3.134 5.287 1.00 95.25 84 MET A CA 1
ATOM 666 C C . MET A 1 84 ? 6.304 -3.895 6.570 1.00 95.25 84 MET A C 1
ATOM 668 O O . MET A 1 84 ? 7.016 -3.347 7.402 1.00 95.25 84 MET A O 1
ATOM 672 N N . LEU A 1 85 ? 5.878 -5.154 6.718 1.00 95.06 85 LEU A N 1
ATOM 673 C CA . LEU A 1 85 ? 6.190 -5.957 7.909 1.00 95.06 85 LEU A CA 1
ATOM 674 C C . LEU A 1 85 ? 7.700 -6.045 8.171 1.00 95.06 85 LEU A C 1
ATOM 676 O O . LEU A 1 85 ? 8.128 -5.823 9.297 1.00 95.06 85 LEU A O 1
ATOM 680 N N . GLU A 1 86 ? 8.505 -6.239 7.129 1.00 96.56 86 GLU A N 1
ATOM 681 C CA . GLU A 1 86 ? 9.966 -6.201 7.233 1.00 96.56 86 GLU A CA 1
ATOM 682 C C . GLU A 1 86 ? 10.487 -4.832 7.717 1.00 96.56 86 GLU A C 1
ATOM 684 O O . GLU A 1 86 ? 11.408 -4.748 8.526 1.00 96.56 86 GLU A O 1
ATOM 689 N N . SER A 1 87 ? 9.877 -3.730 7.275 1.00 97.12 87 SER A N 1
ATOM 690 C CA . SER A 1 87 ? 10.231 -2.387 7.753 1.00 97.12 87 SER A CA 1
ATOM 691 C C . SER A 1 87 ? 9.854 -2.162 9.218 1.00 97.12 87 SER A C 1
ATOM 693 O O . SER A 1 87 ? 10.574 -1.453 9.918 1.00 97.12 87 SER A O 1
ATOM 695 N N . GLU A 1 88 ? 8.759 -2.756 9.696 1.00 97.12 88 GLU A N 1
ATOM 696 C CA . GLU A 1 88 ? 8.418 -2.772 11.125 1.00 97.12 88 GLU A CA 1
ATOM 697 C C . GLU A 1 88 ? 9.422 -3.610 11.922 1.00 97.12 88 GLU A C 1
ATOM 699 O O . GLU A 1 88 ? 9.834 -3.174 12.987 1.00 97.12 88 GLU A O 1
ATOM 704 N N . GLU A 1 89 ? 9.899 -4.744 11.406 1.00 96.75 89 GLU A N 1
ATOM 705 C CA . GLU A 1 89 ? 10.973 -5.512 12.056 1.00 96.75 89 GLU A CA 1
ATOM 706 C C . GLU A 1 89 ? 12.281 -4.708 12.157 1.00 96.75 89 GLU A C 1
ATOM 708 O O . GLU A 1 89 ? 12.974 -4.777 13.172 1.00 96.75 89 GLU A O 1
ATOM 713 N N . ILE A 1 90 ? 12.604 -3.905 11.134 1.00 96.75 90 ILE A N 1
ATOM 714 C CA . ILE A 1 90 ? 13.784 -3.024 11.130 1.00 96.75 90 ILE A CA 1
ATOM 715 C C . ILE A 1 90 ? 13.62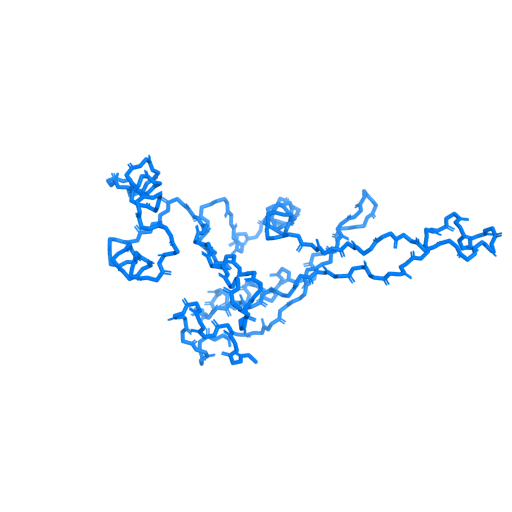5 -1.851 12.109 1.00 96.75 90 ILE A C 1
ATOM 717 O O . ILE A 1 90 ? 14.587 -1.473 12.778 1.00 96.75 90 ILE A O 1
ATOM 721 N N . ARG A 1 91 ? 12.446 -1.218 12.147 1.00 97.62 91 ARG A N 1
ATOM 722 C CA . ARG A 1 91 ? 12.216 0.036 12.888 1.00 97.62 91 ARG A CA 1
ATOM 723 C C . ARG A 1 91 ? 11.733 -0.197 14.320 1.00 97.62 91 ARG A C 1
ATOM 725 O O . ARG A 1 91 ? 12.186 0.501 15.223 1.00 97.62 91 ARG A O 1
ATOM 732 N N . GLY A 1 92 ? 10.832 -1.152 14.527 1.00 96.75 92 GLY A N 1
ATOM 733 C CA . GLY A 1 92 ? 10.310 -1.562 15.832 1.00 96.75 92 GLY A CA 1
ATOM 734 C C . GLY A 1 92 ? 9.569 -0.463 16.593 1.00 96.75 92 GLY A C 1
ATOM 735 O O . GLY A 1 92 ? 9.662 -0.397 17.818 1.00 96.75 92 GLY A O 1
ATOM 736 N N . GLU A 1 93 ? 8.877 0.441 15.895 1.00 97.25 93 GLU A N 1
ATOM 737 C CA . GLU A 1 93 ? 8.248 1.611 16.526 1.00 97.25 93 GLU A CA 1
ATOM 738 C C . GLU A 1 93 ? 6.721 1.514 16.639 1.00 97.25 93 GLU A C 1
ATOM 740 O O . GLU A 1 93 ? 6.081 2.485 17.057 1.00 97.25 93 GLU A O 1
ATOM 745 N N . GLY A 1 94 ? 6.130 0.389 16.234 1.00 95.44 94 GLY A N 1
ATOM 746 C CA . GLY A 1 94 ? 4.702 0.121 16.343 1.00 95.44 94 GLY A CA 1
ATOM 747 C C . GLY A 1 94 ? 3.846 0.978 15.415 1.00 95.44 94 GLY A C 1
ATOM 748 O O . GLY A 1 94 ? 2.755 1.399 15.808 1.00 95.44 94 GLY A O 1
ATOM 749 N N . ALA A 1 95 ? 4.315 1.275 14.198 1.00 95.81 95 ALA A N 1
ATOM 750 C CA . ALA A 1 95 ? 3.500 2.012 13.229 1.00 95.81 95 ALA A CA 1
ATOM 751 C C . ALA A 1 95 ? 2.378 1.127 12.667 1.00 95.81 95 ALA A C 1
ATOM 753 O O . ALA A 1 95 ? 1.269 1.596 12.383 1.00 95.81 95 ALA A O 1
ATOM 754 N N . TYR A 1 96 ? 2.650 -0.163 12.506 1.00 94.00 96 TYR A N 1
ATOM 755 C CA . TYR A 1 96 ? 1.693 -1.171 12.065 1.00 94.00 96 TYR A CA 1
ATOM 756 C C . TYR A 1 96 ? 2.193 -2.567 12.468 1.00 94.00 96 TYR A C 1
ATOM 758 O O . TYR A 1 96 ? 3.129 -2.712 13.240 1.00 94.00 96 TYR A O 1
ATOM 766 N N . GLY A 1 97 ? 1.517 -3.617 12.014 1.00 89.81 97 GLY A N 1
ATOM 767 C CA . GLY A 1 97 ? 1.902 -4.995 12.306 1.00 89.81 97 GLY A CA 1
ATOM 768 C C . GLY A 1 97 ? 0.979 -5.988 11.605 1.00 89.81 97 GLY A C 1
ATOM 769 O O . GLY A 1 97 ? 0.055 -5.548 10.914 1.00 89.81 97 GLY A O 1
ATOM 770 N N . PRO A 1 98 ? 1.171 -7.303 11.810 1.00 84.31 98 PRO A N 1
ATOM 771 C CA . PRO A 1 98 ? 0.401 -8.350 11.126 1.00 84.31 98 PRO A CA 1
ATOM 772 C C . PRO A 1 98 ? -1.119 -8.247 11.312 1.00 84.31 98 PRO A C 1
ATOM 774 O O . PRO A 1 98 ? -1.887 -8.710 10.477 1.00 84.31 98 PRO A O 1
ATOM 777 N N . GLU A 1 99 ? -1.547 -7.611 12.402 1.00 81.00 99 GLU A N 1
ATOM 778 C CA . GLU A 1 99 ? -2.954 -7.417 12.766 1.00 81.00 99 GLU A CA 1
ATOM 779 C C . GLU A 1 99 ? -3.522 -6.057 12.315 1.00 81.00 99 GLU A C 1
ATOM 781 O O . GLU A 1 99 ? -4.660 -5.715 12.643 1.00 81.00 99 GLU A O 1
ATOM 786 N N . SER A 1 100 ? -2.735 -5.233 11.612 1.00 85.88 100 SER A N 1
ATOM 787 C CA . SER A 1 100 ? -3.211 -3.948 11.090 1.00 85.88 100 SER A CA 1
ATOM 788 C C . SER A 1 100 ? -4.147 -4.154 9.903 1.00 85.88 100 SER A C 1
ATOM 790 O O . SER A 1 100 ? -3.848 -4.926 8.998 1.00 85.88 100 SER A O 1
ATOM 792 N N . LEU A 1 101 ? -5.258 -3.415 9.895 1.00 84.81 101 LEU A N 1
ATOM 793 C CA . LEU A 1 101 ? -6.191 -3.392 8.775 1.00 84.81 101 LEU A CA 1
ATOM 794 C C . LEU A 1 101 ? -5.608 -2.573 7.614 1.00 84.81 101 LEU A C 1
ATOM 796 O O . LEU A 1 101 ? -5.093 -1.471 7.820 1.00 84.81 101 LEU A O 1
ATOM 800 N N . ALA A 1 102 ? -5.726 -3.088 6.398 1.00 88.12 102 ALA A N 1
ATOM 801 C CA . ALA A 1 102 ? -5.330 -2.425 5.166 1.00 88.12 102 ALA A CA 1
ATOM 802 C C . ALA A 1 102 ? -6.315 -2.747 4.036 1.00 88.12 102 ALA A C 1
ATOM 804 O O . ALA A 1 102 ? -6.977 -3.781 4.042 1.00 88.12 102 ALA A O 1
ATOM 805 N N . VAL A 1 103 ? -6.387 -1.873 3.033 1.00 88.06 103 VAL A N 1
ATOM 806 C CA . VAL A 1 103 ? -7.150 -2.118 1.803 1.00 88.06 103 VAL A CA 1
ATOM 807 C C . VAL A 1 103 ? -6.169 -2.207 0.641 1.00 88.06 103 VAL A C 1
ATOM 809 O O . VAL A 1 103 ? -5.536 -1.219 0.271 1.00 88.06 103 VAL A O 1
ATOM 812 N N . GLY A 1 104 ? -6.037 -3.397 0.061 1.00 89.69 104 GLY A N 1
ATOM 813 C CA . GLY A 1 104 ? -5.337 -3.602 -1.199 1.00 89.69 104 GLY A CA 1
ATOM 814 C C . GLY A 1 104 ? -6.233 -3.190 -2.361 1.00 89.69 104 GLY A C 1
ATOM 815 O O . GLY A 1 104 ? -7.360 -3.664 -2.467 1.00 89.69 104 GLY A O 1
ATOM 816 N N . ALA A 1 105 ? -5.737 -2.329 -3.245 1.00 90.50 105 ALA A N 1
ATOM 817 C CA . ALA A 1 105 ? -6.490 -1.843 -4.395 1.00 90.50 105 ALA A CA 1
ATOM 818 C C . ALA A 1 105 ? -5.739 -2.121 -5.700 1.00 90.50 105 ALA A C 1
ATOM 820 O O . ALA A 1 105 ? -4.549 -1.831 -5.821 1.00 90.50 105 ALA A O 1
ATOM 821 N N . ALA A 1 106 ? -6.435 -2.672 -6.693 1.00 88.56 106 ALA A N 1
ATOM 822 C CA . ALA A 1 106 ? -5.879 -3.006 -7.997 1.00 88.56 106 ALA A CA 1
ATOM 823 C C . ALA A 1 106 ? -6.823 -2.577 -9.123 1.00 88.56 106 ALA A C 1
ATOM 825 O O . ALA A 1 106 ? -8.034 -2.768 -9.041 1.00 88.56 106 ALA A O 1
ATOM 826 N N . ARG A 1 107 ? -6.247 -2.043 -10.211 1.00 87.88 107 ARG A N 1
ATOM 827 C CA . ARG A 1 107 ? -6.977 -1.632 -11.428 1.00 87.88 107 ARG A CA 1
ATOM 828 C C . ARG A 1 107 ? -8.145 -0.671 -11.145 1.00 87.88 107 ARG A C 1
ATOM 830 O O . ARG A 1 107 ? -9.176 -0.749 -11.809 1.00 87.88 107 ARG A O 1
ATOM 837 N N . VAL A 1 108 ? -7.973 0.213 -10.162 1.00 87.38 108 VAL A N 1
ATOM 838 C CA . VAL A 1 108 ? -8.994 1.189 -9.759 1.00 87.38 108 VAL A CA 1
ATOM 839 C C . VAL A 1 108 ? -9.391 2.062 -10.954 1.00 87.38 108 VAL A C 1
ATOM 841 O O . VAL A 1 108 ? -8.523 2.582 -11.656 1.00 87.38 108 VAL A O 1
ATOM 844 N N . GLY A 1 109 ? -10.691 2.192 -11.207 1.00 83.94 109 GLY A N 1
ATOM 845 C CA . GLY A 1 109 ? -11.276 2.904 -12.343 1.00 83.94 109 GLY A CA 1
ATOM 846 C C . GLY A 1 109 ? -11.436 2.080 -13.627 1.00 83.94 109 GLY A C 1
ATOM 847 O O . GLY A 1 109 ? -11.928 2.609 -14.623 1.00 83.94 109 GLY A O 1
ATOM 848 N N . ALA A 1 110 ? -11.043 0.801 -13.644 1.00 87.44 110 ALA A N 1
ATOM 849 C CA . ALA A 1 110 ? -11.211 -0.088 -14.797 1.00 87.44 110 ALA A CA 1
ATOM 850 C C . ALA A 1 110 ? -12.332 -1.119 -14.576 1.00 87.44 110 ALA A C 1
ATOM 852 O O . ALA A 1 110 ? -12.701 -1.426 -13.448 1.00 87.44 110 ALA A O 1
ATOM 853 N N . ARG A 1 111 ? -12.820 -1.754 -15.656 1.00 79.31 111 ARG A N 1
ATOM 854 C CA . ARG A 1 111 ? -13.841 -2.828 -15.575 1.00 79.31 111 ARG A CA 1
ATOM 855 C C . ARG A 1 111 ? -13.440 -4.015 -14.687 1.00 79.31 111 ARG A C 1
ATOM 857 O O . ARG A 1 111 ? -14.306 -4.772 -14.273 1.00 79.31 111 ARG A O 1
ATOM 864 N N . GLY A 1 112 ? -12.144 -4.199 -14.446 1.00 78.81 112 GLY A N 1
ATOM 865 C CA . GLY A 1 112 ? -11.603 -5.247 -13.584 1.00 78.81 112 GLY A CA 1
ATOM 866 C C . GLY A 1 112 ? -11.114 -4.740 -12.229 1.00 78.81 112 GLY A C 1
ATOM 867 O O . GLY A 1 112 ? -10.229 -5.384 -11.668 1.00 78.81 112 GLY A O 1
ATOM 868 N N . GLU A 1 113 ? -11.579 -3.582 -11.754 1.00 83.50 113 GLU A N 1
ATOM 869 C CA . GLU A 1 113 ? -11.244 -3.052 -10.427 1.00 83.50 113 GLU A CA 1
ATOM 870 C C . GLU A 1 113 ? -11.398 -4.122 -9.340 1.00 83.50 113 GLU A C 1
ATOM 872 O O . GLU A 1 113 ? -12.291 -4.966 -9.380 1.00 83.50 113 GLU A O 1
ATOM 877 N N . THR A 1 114 ? -10.472 -4.145 -8.388 1.00 79.62 114 THR A N 1
ATOM 878 C CA . THR A 1 114 ? -10.492 -5.100 -7.283 1.00 79.62 114 THR A CA 1
ATOM 879 C C . THR A 1 114 ? -10.004 -4.425 -6.017 1.00 79.62 114 THR A C 1
ATOM 881 O O . THR A 1 114 ? -8.928 -3.826 -6.001 1.00 79.62 114 THR A O 1
ATOM 884 N N . LEU A 1 115 ? -10.792 -4.568 -4.957 1.00 80.88 115 LEU A N 1
ATOM 885 C CA . LEU A 1 115 ? -10.478 -4.123 -3.610 1.00 80.88 115 LEU A CA 1
ATOM 886 C C . LEU A 1 115 ? -10.465 -5.349 -2.695 1.00 80.88 115 LEU A C 1
ATOM 888 O O . LEU A 1 115 ? -11.355 -6.193 -2.776 1.00 80.88 115 LEU A O 1
ATOM 892 N N . VAL A 1 116 ? -9.440 -5.465 -1.859 1.00 73.88 116 VAL A N 1
ATOM 893 C CA . VAL A 1 116 ? -9.269 -6.562 -0.903 1.00 73.88 116 VAL A CA 1
ATOM 894 C C . VAL A 1 116 ? -9.010 -5.960 0.466 1.00 73.88 116 VAL A C 1
ATOM 896 O O . VAL A 1 116 ? -8.042 -5.223 0.639 1.00 73.88 116 VAL A O 1
ATOM 899 N N . LEU A 1 117 ? -9.855 -6.286 1.440 1.00 71.50 117 LEU A N 1
ATOM 900 C CA . LEU A 1 117 ? -9.601 -5.965 2.838 1.00 71.50 117 LEU A CA 1
ATOM 901 C C . LEU A 1 117 ? -8.614 -6.991 3.412 1.00 71.50 117 LEU A C 1
ATOM 903 O O . LEU A 1 117 ? -8.820 -8.197 3.280 1.00 71.50 117 LEU A O 1
ATOM 907 N N . LEU A 1 118 ? -7.534 -6.509 4.015 1.00 65.19 118 LEU A N 1
ATOM 908 C CA . LEU A 1 118 ? -6.480 -7.299 4.640 1.00 65.19 118 LEU A CA 1
ATOM 909 C C . LEU A 1 118 ? -6.443 -6.967 6.133 1.00 65.19 118 LEU A C 1
ATOM 911 O O . LEU A 1 118 ? -6.237 -5.816 6.497 1.00 65.19 118 LEU A O 1
ATOM 915 N N . GLY A 1 119 ? -6.640 -7.962 6.992 1.00 61.81 119 GLY A N 1
ATOM 916 C CA . GLY A 1 119 ? -6.578 -7.861 8.454 1.00 61.81 119 GLY A CA 1
ATOM 917 C C . GLY A 1 119 ? -7.093 -9.161 9.076 1.00 61.81 119 GLY A C 1
ATOM 918 O O . GLY A 1 119 ? -7.528 -10.035 8.340 1.00 61.81 119 GLY A O 1
ATOM 919 N N . ARG A 1 120 ? -7.055 -9.333 10.403 1.00 54.72 120 ARG A N 1
ATOM 920 C CA . ARG A 1 120 ? -7.797 -10.430 11.079 1.00 54.72 120 ARG A CA 1
ATOM 921 C C . ARG A 1 120 ? -9.023 -9.951 11.842 1.00 54.72 120 ARG A C 1
ATOM 923 O O . ARG A 1 120 ? -9.864 -10.755 12.218 1.00 54.72 120 ARG A O 1
ATOM 930 N N . ARG A 1 121 ? -9.125 -8.641 12.064 1.00 51.47 121 ARG A N 1
ATOM 931 C CA . ARG A 1 121 ? -10.258 -8.012 12.735 1.00 51.47 121 ARG A CA 1
ATOM 932 C C . ARG A 1 121 ? -10.959 -7.106 11.754 1.00 51.47 121 ARG A C 1
ATOM 934 O O . ARG A 1 121 ? -10.341 -6.226 11.163 1.00 51.47 121 ARG A O 1
ATOM 941 N N . THR A 1 122 ? -12.243 -7.338 11.604 1.00 52.69 122 THR A N 1
ATOM 942 C CA . THR A 1 122 ? -13.138 -6.495 10.829 1.00 52.69 122 THR A CA 1
ATOM 943 C C . THR A 1 122 ? -14.484 -6.550 11.522 1.00 52.69 122 THR A C 1
ATOM 945 O O . THR A 1 122 ? -14.878 -7.577 12.080 1.00 52.69 122 THR A O 1
ATOM 948 N N . HIS A 1 123 ? -15.124 -5.394 11.617 1.00 64.00 123 HIS A N 1
ATOM 949 C CA . HIS A 1 123 ? -16.383 -5.263 12.330 1.00 64.00 123 HIS A CA 1
ATOM 950 C C . HIS A 1 123 ? -17.520 -5.837 11.478 1.00 64.00 123 HIS A C 1
ATOM 952 O O . HIS A 1 123 ? -17.489 -5.758 10.253 1.00 64.00 123 HIS A O 1
ATOM 958 N N . GLU A 1 124 ? -18.578 -6.357 12.097 1.00 63.81 124 GLU A N 1
ATOM 959 C CA . GLU A 1 124 ? -19.723 -6.916 11.360 1.00 63.81 124 GLU A CA 1
ATOM 960 C C . GLU A 1 124 ? -20.375 -5.880 10.419 1.00 63.81 124 GLU A C 1
ATOM 962 O O . GLU A 1 124 ? -20.825 -6.200 9.325 1.00 63.81 124 GLU A O 1
ATOM 967 N N . LEU A 1 125 ? -20.332 -4.594 10.778 1.00 59.56 125 LEU A N 1
ATOM 968 C CA . LEU A 1 125 ? -20.760 -3.505 9.884 1.00 59.56 125 LEU A CA 1
ATOM 969 C C . LEU A 1 125 ? -19.870 -3.361 8.638 1.00 59.56 125 LEU A C 1
ATOM 971 O O . LEU A 1 125 ? -20.374 -3.067 7.556 1.00 59.56 125 LEU A O 1
ATOM 975 N N . GLU A 1 126 ? -18.562 -3.584 8.769 1.00 61.19 126 GLU A N 1
ATOM 976 C CA . GLU A 1 126 ? -17.633 -3.573 7.635 1.00 61.19 126 GLU A CA 1
ATOM 977 C C . GLU A 1 126 ? -17.856 -4.797 6.744 1.00 61.19 126 GLU A C 1
ATOM 979 O O . GLU A 1 126 ? -17.783 -4.665 5.525 1.00 61.19 126 GLU A O 1
ATOM 984 N N . HIS A 1 127 ? -18.214 -5.956 7.315 1.00 68.62 127 HIS A N 1
ATOM 985 C CA . HIS A 1 127 ? -18.659 -7.113 6.535 1.00 68.62 127 HIS A CA 1
ATOM 986 C C . HIS A 1 127 ? -19.842 -6.764 5.650 1.00 68.62 127 HIS A C 1
ATOM 988 O O . HIS A 1 127 ? -19.787 -7.001 4.446 1.00 68.62 127 HIS A O 1
ATOM 994 N N . VAL A 1 128 ? -20.898 -6.203 6.247 1.00 70.56 128 VAL A N 1
ATOM 995 C CA . VAL A 1 128 ? -22.134 -5.864 5.536 1.00 70.56 128 VAL A CA 1
ATOM 996 C C . VAL A 1 128 ? -21.834 -4.873 4.418 1.00 70.56 128 VAL A C 1
ATOM 998 O O . VAL A 1 128 ? -22.253 -5.099 3.286 1.00 70.56 128 VAL A O 1
ATOM 1001 N N . PHE A 1 129 ? -21.039 -3.840 4.704 1.00 66.75 129 PHE A N 1
ATOM 1002 C CA . PHE A 1 129 ? -20.648 -2.848 3.710 1.00 66.75 129 PHE A CA 1
ATOM 1003 C C . PHE A 1 129 ? -19.797 -3.457 2.585 1.00 66.75 129 PHE A C 1
ATOM 1005 O O . PHE A 1 129 ? -20.169 -3.370 1.419 1.00 66.75 129 PHE A O 1
ATOM 1012 N N . VAL A 1 130 ? -18.686 -4.134 2.898 1.00 65.75 130 VAL A N 1
ATOM 1013 C CA . VAL A 1 130 ? -17.775 -4.711 1.888 1.00 65.75 130 VAL A CA 1
ATOM 1014 C C . VAL A 1 130 ? -18.472 -5.786 1.054 1.00 65.75 130 VAL A C 1
ATOM 1016 O O . VAL A 1 130 ? -18.253 -5.870 -0.155 1.00 65.75 130 VAL A O 1
ATOM 1019 N N . ARG A 1 131 ? -19.364 -6.573 1.665 1.00 72.25 131 ARG A N 1
ATOM 1020 C CA . ARG A 1 131 ? -20.156 -7.602 0.984 1.00 72.25 131 ARG A CA 1
ATOM 1021 C C . ARG A 1 131 ? -21.042 -7.030 -0.120 1.00 72.25 131 ARG A C 1
ATOM 1023 O O . ARG A 1 131 ? -21.234 -7.697 -1.138 1.00 72.25 131 ARG A O 1
ATOM 1030 N N . GLU A 1 132 ? -21.576 -5.818 0.034 1.00 69.69 132 GLU A N 1
ATOM 1031 C CA . GLU A 1 132 ? -22.390 -5.191 -1.017 1.00 69.69 132 GLU A CA 1
ATOM 1032 C C . GLU A 1 132 ? -21.592 -4.961 -2.305 1.00 69.69 132 GLU A C 1
ATOM 1034 O O . GLU A 1 132 ? -22.130 -5.168 -3.400 1.00 69.69 132 GLU A O 1
ATOM 1039 N N . PHE A 1 133 ? -20.307 -4.631 -2.161 1.00 61.19 133 PHE A N 1
ATOM 1040 C CA . PHE A 1 133 ? -19.386 -4.301 -3.252 1.00 61.19 133 PHE A CA 1
ATOM 1041 C C . PHE A 1 133 ? -18.476 -5.465 -3.675 1.00 61.19 133 PHE A C 1
ATOM 1043 O O . PHE A 1 133 ? -17.712 -5.334 -4.632 1.00 61.19 133 PHE A O 1
ATOM 1050 N N . ALA A 1 134 ? -18.551 -6.615 -3.001 1.00 64.25 134 ALA A N 1
ATOM 1051 C CA . ALA A 1 134 ? -17.749 -7.784 -3.336 1.00 64.25 134 ALA A CA 1
ATOM 1052 C C . ALA A 1 134 ? -18.113 -8.337 -4.728 1.00 64.25 134 ALA A C 1
ATOM 1054 O O . ALA A 1 134 ? -19.275 -8.639 -5.007 1.00 64.25 134 ALA A O 1
ATOM 1055 N N . LEU A 1 135 ? -17.094 -8.526 -5.581 1.00 58.75 135 LEU A N 1
ATOM 1056 C CA . LEU A 1 135 ? -17.234 -9.129 -6.919 1.00 58.75 135 LEU A CA 1
ATOM 1057 C C . LEU A 1 135 ? -17.817 -10.547 -6.863 1.00 58.75 135 LEU A C 1
ATOM 1059 O O . LEU A 1 135 ? -18.585 -10.939 -7.737 1.00 58.75 135 LEU A O 1
ATOM 1063 N N . ASP A 1 136 ? -17.447 -11.304 -5.831 1.00 74.62 136 ASP A N 1
ATOM 1064 C CA . ASP A 1 136 ? -17.984 -12.627 -5.535 1.00 74.62 136 ASP A CA 1
ATOM 1065 C C . ASP A 1 136 ? -18.400 -12.668 -4.064 1.00 74.62 136 ASP A C 1
ATOM 1067 O O . ASP A 1 136 ? -17.578 -12.841 -3.160 1.00 74.62 136 ASP A O 1
ATOM 1071 N N . ARG A 1 137 ? -19.700 -12.472 -3.835 1.00 79.88 137 ARG A N 1
ATOM 1072 C CA . ARG A 1 137 ? -20.292 -12.462 -2.493 1.00 79.88 137 ARG A CA 1
ATOM 1073 C C . ARG A 1 137 ? -20.219 -13.829 -1.823 1.00 79.88 137 ARG A C 1
ATOM 1075 O O . ARG A 1 137 ? -20.040 -13.882 -0.617 1.00 79.88 137 ARG A O 1
ATOM 1082 N N . GLY A 1 138 ? -20.324 -14.918 -2.586 1.00 79.69 138 GLY A N 1
ATOM 1083 C CA . GLY A 1 138 ? -20.267 -16.272 -2.033 1.00 79.69 138 GLY A CA 1
ATOM 1084 C C . GLY A 1 138 ? -18.876 -16.587 -1.494 1.00 79.69 138 GLY A C 1
ATOM 1085 O O . GLY A 1 138 ? -18.733 -17.009 -0.349 1.00 79.69 138 GLY A O 1
ATOM 1086 N N . ARG A 1 139 ? -17.842 -16.284 -2.286 1.00 76.75 139 ARG A N 1
ATOM 1087 C CA . ARG A 1 139 ? -16.448 -16.421 -1.853 1.00 76.75 139 ARG A CA 1
ATOM 1088 C C . ARG A 1 139 ? -16.103 -15.476 -0.701 1.00 76.75 139 ARG A C 1
ATOM 1090 O O . ARG A 1 139 ? -15.349 -15.860 0.188 1.00 76.75 139 ARG A O 1
ATOM 1097 N N . TRP A 1 140 ? -16.635 -14.252 -0.704 1.00 77.62 140 TRP A N 1
ATOM 1098 C CA . TRP A 1 140 ? -16.480 -13.324 0.420 1.00 77.62 140 TRP A CA 1
ATOM 1099 C C . TRP A 1 140 ? -17.120 -13.866 1.702 1.00 77.62 140 TRP A C 1
ATOM 1101 O O . TRP A 1 140 ? -16.468 -13.859 2.741 1.00 77.62 140 TRP A O 1
ATOM 1111 N N . ASP A 1 141 ? -18.344 -14.393 1.628 1.00 82.81 141 ASP A N 1
ATOM 1112 C CA . ASP A 1 141 ? -19.055 -14.978 2.771 1.00 82.81 141 ASP A CA 1
ATOM 1113 C C . ASP A 1 141 ? -18.308 -16.202 3.333 1.00 82.81 141 ASP A C 1
ATOM 1115 O O . ASP A 1 141 ? -18.206 -16.362 4.550 1.00 82.81 141 ASP A O 1
ATOM 1119 N N . GLU A 1 142 ? -17.727 -17.041 2.467 1.00 84.56 142 GLU A N 1
ATOM 1120 C CA . GLU A 1 142 ? -16.849 -18.146 2.878 1.00 84.56 142 GLU A CA 1
ATOM 1121 C C . GLU A 1 142 ? -15.612 -17.655 3.637 1.00 84.56 142 GLU A C 1
ATOM 1123 O O . GLU A 1 142 ? -15.297 -18.167 4.713 1.00 84.56 142 GLU A O 1
ATOM 1128 N N . VAL A 1 143 ? -14.910 -16.659 3.089 1.00 75.31 143 VAL A N 1
ATOM 1129 C CA . VAL A 1 143 ? -13.717 -16.074 3.717 1.00 75.31 143 VAL A CA 1
ATOM 1130 C C . VAL A 1 143 ? -14.082 -15.407 5.044 1.00 75.31 143 VAL A C 1
ATOM 1132 O O . VAL A 1 143 ? -13.382 -15.617 6.033 1.00 75.31 143 VAL A O 1
ATOM 1135 N N . TRP A 1 144 ? -15.200 -14.675 5.099 1.00 76.31 144 TRP A N 1
ATOM 1136 C CA . TRP A 1 144 ? -15.717 -14.056 6.318 1.00 76.31 144 TRP A CA 1
ATOM 1137 C C . TRP A 1 144 ? -15.941 -15.082 7.426 1.00 76.31 144 TRP A C 1
ATOM 1139 O O . TRP A 1 144 ? -15.378 -14.955 8.512 1.00 76.31 144 TRP A O 1
ATOM 1149 N N . LYS A 1 145 ? -16.700 -16.144 7.140 1.00 84.62 145 LYS A N 1
ATOM 1150 C CA . LYS A 1 145 ? -16.970 -17.207 8.116 1.00 84.62 145 LYS A CA 1
ATOM 1151 C C . LYS A 1 145 ? -15.706 -17.920 8.575 1.00 84.62 145 LYS A C 1
ATOM 1153 O O . LYS A 1 145 ? -15.565 -18.246 9.749 1.00 84.62 145 LYS A O 1
ATOM 1158 N N . ARG A 1 146 ? -14.779 -18.180 7.650 1.00 80.88 146 ARG A N 1
ATOM 1159 C CA . ARG A 1 146 ? -13.535 -18.894 7.956 1.00 80.88 146 ARG A CA 1
ATOM 1160 C C . ARG A 1 146 ? -12.617 -18.069 8.855 1.00 80.88 146 ARG A C 1
ATOM 1162 O O . ARG A 1 146 ? -12.060 -18.599 9.824 1.00 80.88 146 ARG A O 1
ATOM 1169 N N . ASP A 1 147 ? -12.448 -16.792 8.530 1.00 69.56 147 ASP A N 1
ATOM 1170 C CA . ASP A 1 147 ? -11.336 -15.996 9.044 1.00 69.56 147 ASP A CA 1
ATOM 1171 C C . ASP A 1 147 ? -11.758 -14.926 10.059 1.00 69.56 147 ASP A C 1
ATOM 1173 O O . ASP A 1 147 ? -10.926 -14.571 10.890 1.00 69.56 147 ASP A O 1
ATOM 1177 N N . TYR A 1 148 ? -13.022 -14.482 10.063 1.00 69.62 148 TYR A N 1
ATOM 1178 C CA . TYR A 1 148 ? -13.447 -13.250 10.743 1.00 69.62 148 TYR A CA 1
ATOM 1179 C C . TYR A 1 148 ? -14.675 -13.392 11.661 1.00 69.62 148 TYR A C 1
ATOM 1181 O O . TYR A 1 148 ? -14.728 -12.759 12.715 1.00 69.62 148 TYR A O 1
ATOM 1189 N N . GLU A 1 149 ? -15.657 -14.229 11.312 1.00 76.06 149 GLU A N 1
ATOM 1190 C CA . 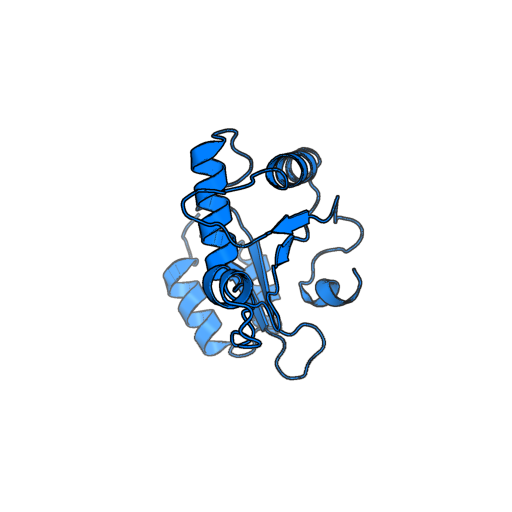GLU A 1 149 ? -16.882 -14.407 12.107 1.00 76.06 149 GLU A CA 1
ATOM 1191 C C . GLU A 1 149 ? -16.565 -14.928 13.525 1.00 76.06 149 GLU A C 1
ATOM 1193 O O . GLU A 1 149 ? -15.966 -15.990 13.701 1.00 76.06 149 GLU A O 1
ATOM 1198 N N . GLY A 1 150 ? -16.950 -14.161 14.552 1.00 67.44 150 GLY A N 1
ATOM 1199 C CA . GLY A 1 150 ? -16.778 -14.535 15.962 1.00 67.44 150 GLY A CA 1
ATOM 1200 C C . GLY A 1 150 ? -15.344 -14.455 16.505 1.00 67.44 150 GLY A C 1
ATOM 1201 O O . GLY A 1 150 ? -15.109 -14.890 17.633 1.00 67.44 150 GLY A O 1
ATOM 1202 N N . LYS A 1 151 ? -14.389 -13.907 15.741 1.00 61.00 151 LYS A N 1
ATOM 1203 C CA . LYS A 1 151 ? -12.990 -13.731 16.162 1.00 61.00 151 LYS A CA 1
ATOM 1204 C C . LYS A 1 151 ? -12.697 -12.244 16.406 1.00 61.00 151 LYS A C 1
ATOM 1206 O O . LYS A 1 151 ? -12.340 -11.517 15.484 1.00 61.00 151 LYS A O 1
ATOM 1211 N N . THR A 1 152 ? -12.896 -11.791 17.645 1.00 49.53 152 THR A N 1
ATOM 1212 C CA . THR A 1 152 ? -12.484 -10.455 18.142 1.00 49.53 152 THR A CA 1
ATOM 1213 C C . THR A 1 152 ? -11.048 -10.426 18.632 1.00 49.53 152 THR A C 1
ATOM 1215 O O . THR A 1 152 ? -10.662 -11.390 19.328 1.00 49.53 152 THR A O 1
#

Nearest PDB structures (foldseek):
  3i4t-assembly1_A-2  TM=9.672E-01  e=6.386E-10  Entamoeba histolytica
  2owv-assembly1_A  TM=7.126E-01  e=2.905E-07  Pyrococcus horikoshii OT3
  2ehl-assembly1_B  TM=6.812E-01  e=1.386E-06  Pyrococcus horikoshii OT3
  3ecr-assembly2_B  TM=4.058E-01  e=5.370E+00  Homo sapiens
  8ap9-assembly1_G  TM=2.267E-01  e=1.663E+00  Trypanosoma brucei brucei